Protein AF-A0A4U5WPC8-F1 (afdb_monomer)

Foldseek 3Di:
DPDDKDKDWDDPVRQADFDAADPLRKTKHKDADDPVRVVVCVVVVHDDPRMDIWIWDWDDDPNDITIIIIPPPDCVVPPSVVSVVVVVVVVVVVVVVVVVDVVVDPPDDDD

InterPro domains:
  IPR002559 Transposase IS4-like domain [PF01609] (35-105)
  IPR012337 Ribonuclease H-like superfamily [SSF53098] (3-105)

Radius of gyration: 17.63 Å; Cα contacts (8 Å, |Δi|>4): 136; chains: 1; bounding box: 36×55×38 Å

Mean predicted aligned error: 9.23 Å

Organism: Streptomyces lasalocidi (NCBI:txid324833)

Sequence (111 aa):
MAGADLLVRLQSNHLGTAQEELPDGSYLSVARPGKEVRLRAAREGRALPSHVIYRVIAFAKEGKVAHLGTTLLDPEQYPAAELVALYRERWEIELVFGEIKNHLGPGGPIR

Structure (mmCIF, N/CA/C/O backbone):
data_AF-A0A4U5WPC8-F1
#
_entry.id   AF-A0A4U5WPC8-F1
#
loop_
_atom_site.group_PDB
_atom_site.id
_atom_site.type_symbol
_atom_site.label_atom_id
_atom_site.label_alt_id
_atom_site.label_comp_id
_atom_site.label_asym_id
_atom_site.label_entity_id
_atom_site.label_seq_id
_atom_site.pdbx_PDB_ins_code
_atom_site.Cartn_x
_atom_site.Cartn_y
_atom_site.Cartn_z
_atom_site.occupancy
_atom_site.B_iso_or_equiv
_atom_site.auth_seq_id
_atom_site.auth_comp_id
_atom_site.auth_asym_id
_atom_site.auth_atom_id
_atom_site.pdbx_PDB_model_num
ATOM 1 N N . MET A 1 1 ? -4.845 -6.186 -21.337 1.00 35.53 1 MET A N 1
ATOM 2 C CA . MET A 1 1 ? -3.979 -7.052 -20.509 1.00 35.53 1 MET A CA 1
ATOM 3 C C . MET A 1 1 ? -4.662 -7.183 -19.165 1.00 35.53 1 MET A C 1
ATOM 5 O O . MET A 1 1 ? -4.803 -6.169 -18.502 1.00 35.53 1 MET A O 1
ATOM 9 N N . ALA A 1 2 ? -5.168 -8.362 -18.809 1.00 40.25 2 ALA A N 1
ATOM 10 C CA . ALA A 1 2 ? -5.699 -8.584 -17.467 1.00 40.25 2 ALA A CA 1
ATOM 11 C C . ALA A 1 2 ? -4.499 -8.727 -16.520 1.00 40.25 2 ALA A C 1
ATOM 13 O O . ALA A 1 2 ? -3.901 -9.797 -16.422 1.00 40.25 2 ALA A O 1
ATOM 14 N N . GLY A 1 3 ? -4.065 -7.609 -15.940 1.00 56.28 3 GLY A N 1
ATOM 15 C CA . GLY A 1 3 ? -3.171 -7.631 -14.789 1.00 56.28 3 GLY A CA 1
ATOM 16 C C . GLY A 1 3 ? -3.972 -8.066 -13.567 1.00 56.28 3 GLY A C 1
ATOM 17 O O . GLY A 1 3 ? -5.147 -7.734 -13.457 1.00 56.28 3 GLY A O 1
ATOM 18 N N . ALA A 1 4 ? -3.367 -8.847 -12.677 1.00 69.75 4 ALA A N 1
ATOM 19 C CA . ALA A 1 4 ? -3.962 -9.086 -11.372 1.00 69.75 4 ALA A CA 1
ATOM 20 C C . ALA A 1 4 ? -3.751 -7.836 -10.512 1.00 69.75 4 ALA A C 1
ATOM 22 O O . ALA A 1 4 ? -2.607 -7.415 -10.322 1.00 69.75 4 ALA A O 1
ATOM 23 N N . ASP A 1 5 ? -4.836 -7.264 -10.000 1.00 82.56 5 ASP A N 1
ATOM 24 C CA . ASP A 1 5 ? -4.759 -6.147 -9.070 1.00 82.56 5 ASP A CA 1
ATOM 25 C C . ASP A 1 5 ? -4.433 -6.612 -7.654 1.00 82.56 5 ASP A C 1
ATOM 27 O O . ASP A 1 5 ? -4.858 -7.673 -7.187 1.00 82.56 5 ASP A O 1
ATOM 31 N N . LEU A 1 6 ? -3.635 -5.806 -6.962 1.00 83.06 6 LEU A N 1
ATOM 32 C CA . LEU A 1 6 ? -3.174 -6.099 -5.615 1.00 83.06 6 LEU A CA 1
ATOM 33 C C . LEU A 1 6 ? -4.127 -5.499 -4.580 1.00 83.06 6 LEU A C 1
ATOM 35 O O . LEU A 1 6 ? -4.533 -4.347 -4.703 1.00 83.06 6 LEU A O 1
ATOM 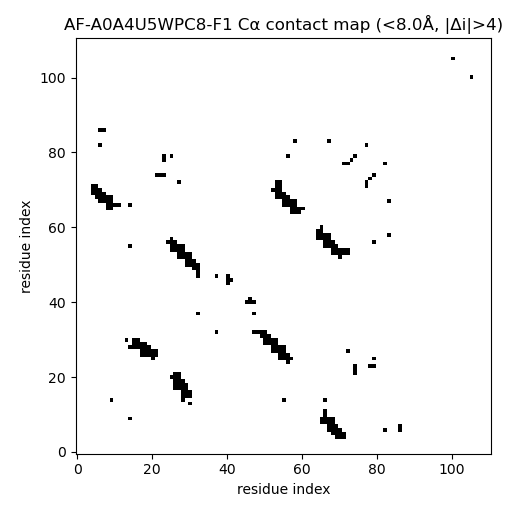39 N N . LEU A 1 7 ? -4.401 -6.243 -3.508 1.00 88.94 7 LEU A N 1
ATOM 40 C CA . LEU A 1 7 ? -5.024 -5.720 -2.291 1.00 88.94 7 LEU A CA 1
ATOM 41 C C . LEU A 1 7 ? -4.412 -6.409 -1.065 1.00 88.94 7 LEU A C 1
ATOM 43 O O . LEU A 1 7 ? -4.718 -7.573 -0.773 1.00 88.94 7 LEU A O 1
ATOM 47 N N . VAL A 1 8 ? -3.501 -5.721 -0.370 1.00 86.88 8 VAL A N 1
ATOM 48 C CA . VAL A 1 8 ? -2.676 -6.314 0.700 1.00 86.88 8 VAL A CA 1
ATOM 49 C C . VAL A 1 8 ? -2.467 -5.388 1.884 1.00 86.88 8 VAL A C 1
ATOM 51 O O . VAL A 1 8 ? -2.353 -4.174 1.741 1.00 86.88 8 VAL A O 1
ATOM 54 N N . ARG A 1 9 ? -2.328 -5.975 3.072 1.00 90.25 9 ARG A N 1
ATOM 55 C CA . ARG A 1 9 ? -1.892 -5.231 4.252 1.00 90.25 9 ARG A CA 1
ATOM 56 C C . ARG A 1 9 ? -0.466 -4.739 4.064 1.00 90.25 9 ARG A C 1
ATOM 58 O O . ARG A 1 9 ? 0.419 -5.535 3.756 1.00 90.25 9 ARG A O 1
ATOM 65 N N . LEU A 1 10 ? -0.226 -3.473 4.369 1.00 84.62 10 LEU A N 1
ATOM 66 C CA . LEU A 1 10 ? 1.119 -2.923 4.441 1.00 84.62 10 LEU A CA 1
ATOM 67 C C . LEU A 1 10 ? 1.602 -2.873 5.891 1.00 84.62 10 LEU A C 1
ATOM 69 O O . LEU A 1 10 ? 0.859 -2.544 6.820 1.00 84.62 10 LEU A O 1
ATOM 73 N N . GLN A 1 11 ? 2.876 -3.201 6.078 1.00 76.12 11 GLN A N 1
ATOM 74 C CA . GLN A 1 11 ? 3.614 -2.855 7.290 1.00 76.12 11 GLN A CA 1
ATOM 75 C C . GLN A 1 11 ? 4.137 -1.420 7.162 1.00 76.12 11 GLN A C 1
ATOM 77 O O . GLN A 1 11 ? 4.291 -0.914 6.051 1.00 76.12 11 GLN A O 1
ATOM 82 N N . SER A 1 12 ? 4.450 -0.766 8.282 1.00 74.00 12 SER A N 1
ATOM 83 C CA . SER A 1 12 ? 4.860 0.647 8.292 1.00 74.00 12 SER A CA 1
ATOM 84 C C . SER A 1 12 ? 6.105 0.937 7.439 1.00 74.00 12 SER A C 1
ATOM 86 O O . SER A 1 12 ? 6.224 2.012 6.867 1.00 74.00 12 SER A O 1
ATOM 88 N N . ASN A 1 13 ? 7.013 -0.031 7.291 1.00 70.94 13 ASN A N 1
ATOM 89 C CA . ASN A 1 13 ? 8.198 0.069 6.430 1.00 70.94 13 ASN A CA 1
ATOM 90 C C . ASN A 1 13 ? 7.899 -0.112 4.925 1.00 70.94 13 ASN A C 1
ATOM 92 O O . ASN A 1 13 ? 8.794 0.067 4.104 1.00 70.94 13 ASN A O 1
ATOM 96 N N . HIS A 1 14 ? 6.663 -0.460 4.560 1.00 74.19 14 HIS A N 1
ATOM 97 C CA . HIS A 1 14 ? 6.199 -0.660 3.184 1.00 74.19 14 HIS A CA 1
ATOM 98 C C . HIS A 1 14 ? 5.189 0.408 2.735 1.00 74.19 14 HIS A C 1
ATOM 100 O O . HIS A 1 14 ? 4.539 0.243 1.705 1.00 74.19 14 HIS A O 1
ATOM 106 N N . LEU A 1 15 ? 5.050 1.515 3.471 1.00 79.62 15 LEU A N 1
ATOM 107 C CA . LEU A 1 15 ? 4.207 2.642 3.047 1.00 79.62 15 LEU A CA 1
ATOM 108 C C . LEU A 1 15 ? 4.801 3.411 1.867 1.00 79.62 15 LEU A C 1
ATOM 110 O O . LEU A 1 15 ? 4.078 4.148 1.208 1.00 79.62 15 LEU A O 1
ATOM 114 N N . GLY A 1 16 ? 6.084 3.190 1.566 1.00 79.88 16 GLY A N 1
ATOM 115 C CA . GLY A 1 16 ? 6.785 3.848 0.471 1.00 79.88 16 GLY A CA 1
ATOM 116 C C . GLY A 1 16 ? 6.961 5.340 0.732 1.00 79.88 16 GLY A C 1
ATOM 117 O O . GLY A 1 16 ? 6.905 5.802 1.872 1.00 79.88 16 GLY A O 1
ATOM 118 N N . THR A 1 17 ? 7.213 6.091 -0.332 1.00 82.31 17 THR A N 1
ATOM 119 C CA . THR A 1 17 ? 7.268 7.552 -0.268 1.00 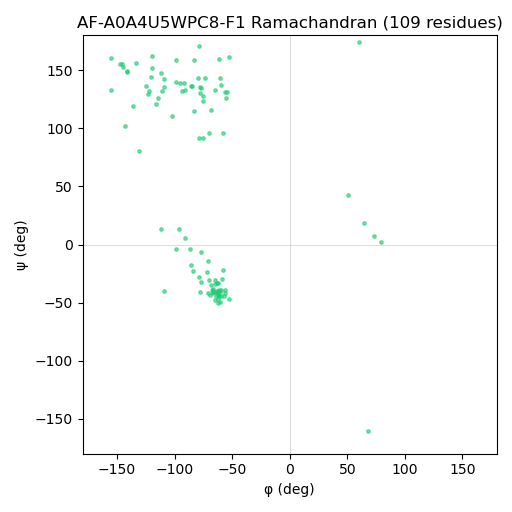82.31 17 THR A CA 1
ATOM 120 C C . THR A 1 17 ? 5.973 8.108 -0.836 1.00 82.31 17 THR A C 1
ATOM 122 O O . THR A 1 17 ? 5.761 8.012 -2.047 1.00 82.31 17 THR A O 1
ATOM 125 N N . ALA A 1 18 ? 5.139 8.693 0.030 1.00 78.44 18 ALA A N 1
ATOM 126 C CA . ALA A 1 18 ? 3.921 9.384 -0.381 1.00 78.44 18 ALA A CA 1
ATOM 127 C C . ALA A 1 18 ? 4.254 10.458 -1.426 1.00 78.44 18 ALA A C 1
ATOM 129 O O . ALA A 1 18 ? 5.211 11.217 -1.259 1.00 78.44 18 ALA A O 1
ATOM 130 N N . GLN A 1 19 ? 3.500 10.461 -2.518 1.00 83.31 19 GLN A N 1
ATOM 131 C CA . GLN A 1 19 ? 3.655 11.402 -3.625 1.00 83.31 19 GLN A CA 1
ATOM 132 C C . GLN A 1 19 ? 2.497 12.398 -3.670 1.00 83.31 19 GLN A C 1
ATOM 134 O O . GLN A 1 19 ? 2.725 13.574 -3.931 1.00 83.31 19 GLN A O 1
ATOM 139 N N . GLU A 1 20 ? 1.272 11.932 -3.413 1.00 93.31 20 GLU A N 1
ATOM 140 C CA . GLU A 1 20 ? 0.051 12.712 -3.621 1.00 93.31 20 GLU A CA 1
ATOM 141 C C . GLU A 1 20 ? -1.073 12.200 -2.717 1.00 93.31 20 GLU A C 1
ATOM 143 O O . GLU A 1 20 ? -1.297 10.992 -2.643 1.00 93.31 20 GLU A O 1
ATOM 148 N N . GLU A 1 21 ? -1.770 13.106 -2.034 1.00 95.81 21 GLU A N 1
ATOM 149 C CA . GLU A 1 21 ? -2.998 12.798 -1.296 1.00 95.81 21 GLU A CA 1
ATOM 150 C C . GLU A 1 21 ? -4.201 12.871 -2.241 1.00 95.81 21 GLU A C 1
ATOM 152 O O . GLU A 1 21 ? -4.304 13.780 -3.063 1.00 95.81 21 GLU A O 1
ATOM 157 N N . LEU A 1 22 ? -5.102 11.900 -2.131 1.00 95.94 22 LEU A N 1
ATOM 158 C CA . LEU A 1 22 ? -6.305 11.783 -2.945 1.00 95.94 22 LEU A CA 1
ATOM 159 C C . LEU A 1 22 ? -7.528 12.330 -2.185 1.00 95.94 22 LEU A C 1
ATOM 161 O O . LEU A 1 22 ? -7.521 12.358 -0.952 1.00 95.94 22 LEU A O 1
ATOM 165 N N . PRO A 1 23 ? -8.619 12.702 -2.885 1.00 95.19 23 PRO A N 1
ATOM 166 C CA . PRO A 1 23 ? -9.783 13.348 -2.267 1.00 95.19 23 PRO A CA 1
ATOM 167 C C . PRO A 1 23 ? -10.472 12.559 -1.145 1.00 95.19 23 PRO A C 1
ATOM 169 O O . PRO A 1 23 ? -11.170 13.150 -0.326 1.00 95.19 23 PRO A O 1
ATOM 172 N N . ASP A 1 24 ? -10.293 11.237 -1.092 1.00 94.12 24 ASP A N 1
ATOM 173 C CA . ASP A 1 24 ? -10.882 10.378 -0.061 1.00 94.12 24 ASP A CA 1
ATOM 174 C C . ASP A 1 24 ? -9.939 10.079 1.124 1.00 94.12 24 ASP A C 1
ATOM 176 O O . ASP A 1 24 ? -10.208 9.186 1.929 1.00 94.12 24 ASP A O 1
ATOM 180 N N . GLY A 1 25 ? -8.832 10.824 1.237 1.00 93.56 25 GLY A N 1
ATOM 181 C CA . GLY A 1 25 ? -7.859 10.734 2.334 1.00 93.56 25 GLY A CA 1
ATOM 182 C C . GLY A 1 25 ? -6.868 9.571 2.214 1.00 93.56 25 GLY A C 1
ATOM 183 O O . GLY A 1 25 ? -6.034 9.357 3.095 1.00 93.56 25 GLY A O 1
ATOM 184 N N . SER A 1 26 ? -6.947 8.796 1.132 1.00 96.12 26 SER A N 1
ATOM 185 C CA . SER A 1 26 ? -5.879 7.877 0.731 1.00 96.12 26 SER A CA 1
ATOM 186 C C . SER A 1 26 ? -4.746 8.631 0.025 1.00 96.12 26 SER A C 1
ATOM 188 O O . SER A 1 26 ? -4.882 9.806 -0.301 1.00 96.12 26 SER A O 1
ATOM 190 N N . TYR A 1 27 ? -3.614 7.977 -0.231 1.00 96.31 27 TYR A N 1
ATOM 191 C CA . TYR A 1 27 ? -2.504 8.616 -0.944 1.00 96.31 27 TYR A CA 1
ATOM 192 C C . TYR A 1 27 ? -1.804 7.675 -1.918 1.00 96.31 27 TYR A C 1
ATOM 194 O O . TYR A 1 27 ? -1.708 6.468 -1.689 1.00 96.31 27 TYR A O 1
ATOM 202 N N . LEU A 1 28 ? -1.280 8.232 -3.007 1.00 96.25 28 LEU A N 1
ATOM 203 C CA . LEU A 1 28 ? -0.398 7.531 -3.928 1.00 96.25 28 LEU A CA 1
ATOM 204 C C . LEU A 1 28 ? 1.010 7.460 -3.345 1.00 96.25 28 LEU A C 1
ATOM 206 O O . LEU A 1 28 ? 1.557 8.438 -2.832 1.00 96.25 28 LEU A O 1
ATOM 210 N N . SER A 1 29 ? 1.614 6.286 -3.449 1.00 92.06 29 SER A N 1
ATOM 211 C CA . SER A 1 29 ? 2.960 6.000 -2.990 1.00 92.06 29 SER A CA 1
ATOM 212 C C . SER A 1 29 ? 3.747 5.244 -4.046 1.00 92.06 29 SER A C 1
ATOM 214 O O . SER A 1 29 ? 3.197 4.570 -4.920 1.00 92.06 29 SER A O 1
ATOM 216 N N . VAL A 1 30 ? 5.068 5.367 -3.958 1.00 89.31 30 VAL A N 1
ATOM 217 C CA . VAL A 1 30 ? 6.003 4.716 -4.867 1.00 89.31 30 VAL A CA 1
ATOM 218 C C . VAL A 1 30 ? 6.956 3.832 -4.084 1.00 89.31 30 VAL A C 1
ATOM 220 O O . VAL A 1 30 ? 7.591 4.264 -3.119 1.00 89.31 30 VAL A O 1
ATOM 223 N N . ALA A 1 31 ? 7.113 2.598 -4.556 1.00 83.50 31 ALA A N 1
ATOM 224 C CA . ALA A 1 31 ? 8.126 1.671 -4.078 1.00 83.50 31 ALA A CA 1
ATOM 225 C C . ALA A 1 31 ? 9.039 1.250 -5.226 1.00 83.50 31 ALA A C 1
ATOM 227 O O . ALA A 1 31 ? 8.616 1.072 -6.368 1.00 83.50 31 ALA A O 1
ATOM 228 N N . ARG A 1 32 ? 10.319 1.059 -4.911 1.00 82.56 32 ARG A N 1
ATOM 229 C CA . ARG A 1 32 ? 11.295 0.479 -5.836 1.00 82.56 32 ARG A CA 1
ATOM 230 C C . ARG A 1 32 ? 11.664 -0.918 -5.359 1.00 82.56 32 ARG A C 1
ATOM 232 O O . ARG A 1 32 ? 11.832 -1.104 -4.152 1.00 82.56 32 ARG A O 1
ATOM 239 N N . PRO A 1 33 ? 11.871 -1.884 -6.267 1.00 80.88 33 PRO A N 1
ATOM 240 C CA . PRO A 1 33 ? 12.393 -3.181 -5.873 1.00 80.88 33 PRO A CA 1
ATOM 241 C C . PRO A 1 33 ? 13.725 -3.033 -5.129 1.00 80.88 33 PRO A C 1
ATOM 243 O O . PRO A 1 33 ? 14.643 -2.338 -5.590 1.00 80.88 33 PRO A O 1
ATOM 246 N N . GLY A 1 34 ? 13.824 -3.701 -3.979 1.00 80.12 34 GLY A N 1
ATOM 247 C CA . GLY A 1 34 ? 15.038 -3.742 -3.171 1.00 80.12 34 GLY A CA 1
ATOM 248 C C . GLY A 1 34 ? 16.213 -4.371 -3.924 1.00 80.12 34 GLY A C 1
ATOM 249 O O . GLY A 1 34 ? 16.034 -5.111 -4.893 1.00 80.12 34 GLY A O 1
ATOM 250 N N . LYS A 1 35 ? 17.441 -4.093 -3.469 1.00 83.62 35 LYS A N 1
ATOM 251 C CA . LYS A 1 35 ? 18.677 -4.554 -4.128 1.00 83.62 35 LYS A CA 1
ATOM 252 C C . LYS A 1 35 ? 18.682 -6.067 -4.372 1.00 83.62 35 LYS A C 1
ATOM 254 O O . LYS A 1 35 ? 18.979 -6.490 -5.484 1.00 83.62 35 LYS A O 1
ATOM 259 N N . GLU A 1 36 ? 18.326 -6.864 -3.369 1.00 83.00 36 GLU A N 1
ATOM 260 C CA . GLU A 1 36 ? 18.304 -8.330 -3.472 1.00 83.00 36 GLU A CA 1
ATOM 261 C C . GLU A 1 36 ? 17.282 -8.832 -4.493 1.00 83.00 36 GLU A C 1
ATOM 263 O O . GLU A 1 36 ? 17.594 -9.718 -5.285 1.00 83.00 36 GLU A O 1
ATOM 268 N N . VAL A 1 37 ? 16.096 -8.217 -4.535 1.00 79.25 37 VAL A N 1
ATOM 269 C CA . VAL A 1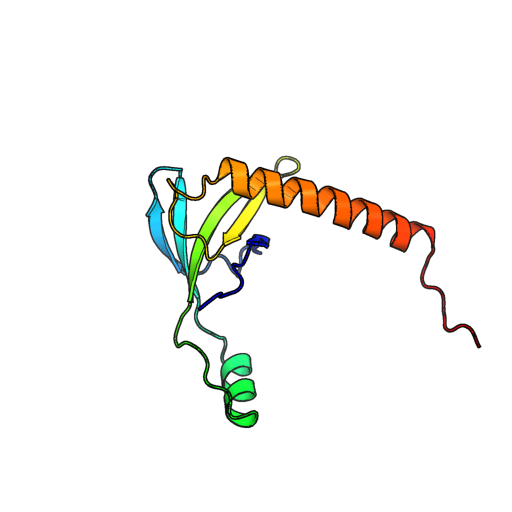 37 ? 15.044 -8.539 -5.511 1.00 79.25 37 VAL A CA 1
ATOM 270 C C . VAL A 1 37 ? 15.535 -8.255 -6.933 1.00 79.25 37 VAL A C 1
ATOM 272 O O . VAL A 1 37 ? 15.377 -9.098 -7.814 1.00 79.25 37 VAL A O 1
ATOM 275 N N . ARG A 1 38 ? 16.209 -7.114 -7.146 1.00 85.19 38 ARG A N 1
ATOM 276 C CA . ARG A 1 38 ? 16.825 -6.772 -8.440 1.00 85.19 38 ARG A CA 1
ATOM 277 C C . ARG A 1 38 ? 17.917 -7.758 -8.844 1.00 85.19 38 ARG A C 1
ATOM 279 O O . ARG A 1 38 ? 17.914 -8.224 -9.978 1.00 85.19 38 ARG A O 1
ATOM 286 N N . LEU A 1 39 ? 18.827 -8.096 -7.927 1.00 87.12 39 LEU A N 1
ATOM 287 C CA . LEU A 1 39 ? 19.900 -9.063 -8.186 1.00 87.12 39 LEU A CA 1
ATOM 288 C C . LEU A 1 39 ? 19.333 -10.441 -8.533 1.00 87.12 39 LEU A C 1
ATOM 290 O O . LEU A 1 39 ? 19.775 -11.069 -9.490 1.00 87.12 39 LEU A O 1
ATOM 294 N N . ARG A 1 40 ? 18.327 -10.899 -7.783 1.00 87.12 40 ARG A N 1
ATOM 295 C CA . ARG A 1 40 ? 17.650 -12.169 -8.037 1.00 87.12 40 ARG A CA 1
ATOM 296 C C . ARG A 1 40 ? 16.996 -12.188 -9.420 1.00 87.12 40 ARG A C 1
ATOM 298 O O . ARG A 1 40 ? 17.254 -13.120 -10.173 1.00 87.12 40 ARG A O 1
ATOM 305 N N . ALA A 1 41 ? 16.229 -11.155 -9.764 1.00 82.12 41 ALA A N 1
ATOM 306 C CA . ALA A 1 41 ? 15.588 -11.061 -11.071 1.00 82.12 41 ALA A CA 1
ATOM 307 C C . ALA A 1 41 ? 16.605 -11.036 -12.220 1.00 82.12 41 ALA A C 1
ATOM 309 O O . ALA A 1 41 ? 16.416 -11.755 -13.195 1.00 82.12 41 ALA A O 1
ATOM 310 N N . ALA A 1 42 ? 17.718 -10.309 -12.067 1.00 91.25 42 ALA A N 1
ATOM 311 C CA . ALA A 1 42 ? 18.797 -10.292 -13.052 1.00 91.25 42 ALA A CA 1
ATOM 312 C C . ALA A 1 42 ? 19.407 -11.687 -13.277 1.00 91.25 42 ALA A C 1
ATOM 314 O O . ALA A 1 42 ? 19.577 -12.097 -14.422 1.00 91.25 42 ALA A O 1
ATOM 315 N N . ARG A 1 43 ? 19.674 -12.451 -12.204 1.00 94.31 43 ARG A N 1
ATOM 316 C CA . ARG A 1 43 ? 20.158 -13.845 -12.315 1.00 94.31 43 ARG A CA 1
ATOM 317 C C . ARG A 1 43 ? 19.158 -14.763 -13.017 1.00 94.31 43 ARG A C 1
ATOM 319 O O . ARG A 1 43 ? 19.559 -15.714 -13.671 1.00 94.31 43 ARG A O 1
ATOM 326 N N . GLU A 1 44 ? 17.869 -14.503 -12.840 1.00 94.12 44 GLU A N 1
ATOM 327 C CA . GLU A 1 44 ? 16.774 -15.297 -13.405 1.00 94.12 44 GLU A CA 1
ATOM 328 C C . GLU A 1 44 ? 16.332 -14.779 -14.790 1.00 94.12 44 GLU A C 1
ATOM 330 O O . GLU A 1 44 ? 15.333 -15.256 -15.323 1.00 94.12 44 GLU A O 1
ATOM 335 N N . GLY A 1 45 ? 17.031 -13.790 -15.368 1.00 93.25 45 GLY A N 1
ATOM 336 C CA . GLY A 1 45 ? 16.689 -13.198 -16.666 1.00 93.25 45 GLY A CA 1
ATOM 337 C C . GLY A 1 45 ? 15.348 -12.454 -16.69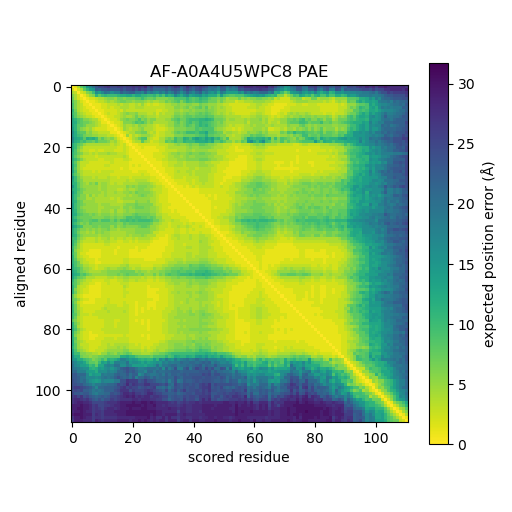0 1.00 93.25 45 GLY A C 1
ATOM 338 O O . GLY A 1 45 ? 14.782 -12.245 -17.760 1.00 93.25 45 GLY A O 1
ATOM 339 N N . ARG A 1 46 ? 14.808 -12.068 -15.527 1.00 88.19 46 ARG A N 1
ATOM 340 C CA . ARG A 1 46 ? 13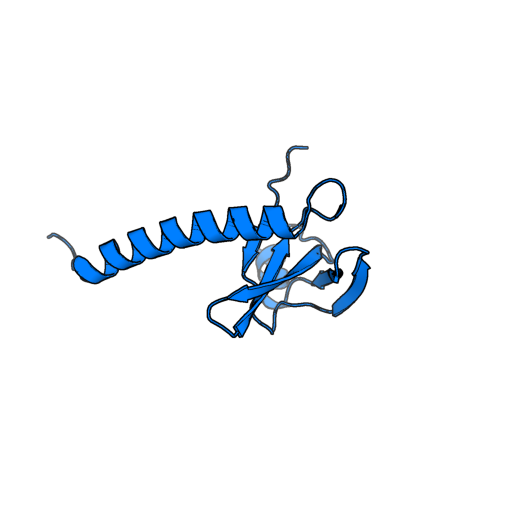.522 -11.368 -15.412 1.00 88.19 46 ARG A CA 1
ATOM 341 C C . ARG A 1 46 ? 13.713 -9.856 -15.384 1.00 88.19 46 ARG A C 1
ATOM 343 O O . ARG A 1 46 ? 14.491 -9.333 -14.587 1.00 88.19 46 ARG A O 1
ATOM 350 N N . ALA A 1 47 ? 12.928 -9.151 -16.192 1.00 85.50 47 ALA A N 1
ATOM 351 C CA . ALA A 1 47 ? 12.789 -7.706 -16.084 1.00 85.50 47 ALA A CA 1
ATOM 352 C C . ALA A 1 47 ? 11.872 -7.353 -14.904 1.00 85.50 47 ALA A C 1
ATOM 354 O O . ALA A 1 47 ? 10.811 -7.952 -14.728 1.00 85.50 47 ALA A O 1
ATOM 355 N N . LEU A 1 48 ? 12.282 -6.371 -14.102 1.00 78.25 48 LEU A N 1
ATOM 356 C CA . LEU A 1 48 ? 11.443 -5.775 -13.067 1.00 78.25 48 LEU A CA 1
ATOM 357 C C . LEU A 1 48 ? 11.114 -4.333 -13.441 1.00 78.25 48 LEU A C 1
ATOM 359 O O . LEU A 1 48 ? 11.969 -3.649 -14.012 1.00 78.25 48 LEU A O 1
ATOM 363 N N . PRO A 1 49 ? 9.926 -3.837 -13.065 1.00 81.12 49 PRO A N 1
ATOM 364 C CA . PRO A 1 49 ? 9.650 -2.415 -13.150 1.00 81.12 49 PRO A CA 1
ATOM 365 C C . PRO A 1 49 ? 10.640 -1.632 -12.274 1.00 81.12 49 PRO A C 1
ATOM 367 O O . PRO A 1 49 ? 11.033 -2.074 -11.191 1.00 81.12 49 PRO A O 1
ATOM 370 N N . SER A 1 50 ? 11.051 -0.450 -12.741 1.00 83.25 50 SER A N 1
ATOM 371 C CA . SER A 1 50 ? 11.974 0.424 -12.000 1.00 83.25 50 SER A CA 1
ATOM 372 C C . SER A 1 50 ? 11.354 0.944 -10.699 1.00 83.25 50 SER A C 1
ATOM 374 O O . SER A 1 50 ? 12.058 1.169 -9.711 1.00 83.25 50 SER A O 1
ATOM 376 N N . HIS A 1 51 ? 10.034 1.105 -10.703 1.00 82.75 51 HIS A N 1
ATOM 377 C CA . HIS A 1 51 ? 9.207 1.479 -9.571 1.00 82.75 51 HIS A CA 1
ATOM 378 C C . HIS A 1 51 ? 7.772 0.984 -9.785 1.00 82.75 51 HIS A C 1
ATOM 380 O O . HIS A 1 51 ? 7.370 0.697 -10.911 1.00 82.75 51 HIS A O 1
ATOM 386 N N . VAL A 1 52 ? 7.017 0.888 -8.697 1.00 83.69 52 VAL A N 1
ATOM 387 C CA . VAL A 1 52 ? 5.586 0.579 -8.689 1.00 83.69 52 VAL A CA 1
ATOM 388 C C . VAL A 1 52 ? 4.874 1.716 -7.973 1.00 83.69 52 VAL A C 1
ATOM 390 O O . VAL A 1 52 ? 5.287 2.091 -6.873 1.00 83.69 52 VAL A O 1
ATOM 393 N N . ILE A 1 53 ? 3.830 2.249 -8.607 1.00 90.81 53 ILE A N 1
ATOM 394 C CA . ILE A 1 53 ? 2.886 3.182 -7.991 1.00 90.81 53 ILE A CA 1
ATOM 395 C C . ILE A 1 53 ? 1.749 2.353 -7.403 1.00 90.81 53 ILE A C 1
ATOM 397 O O . ILE A 1 53 ? 1.237 1.442 -8.054 1.00 90.81 53 ILE A O 1
ATOM 401 N N . TYR A 1 54 ? 1.378 2.652 -6.169 1.00 92.00 54 TYR A N 1
ATOM 402 C CA . TYR A 1 54 ? 0.261 2.022 -5.486 1.00 92.00 54 TYR A CA 1
ATOM 403 C C . TYR A 1 54 ? -0.409 3.033 -4.573 1.00 92.00 54 TYR A 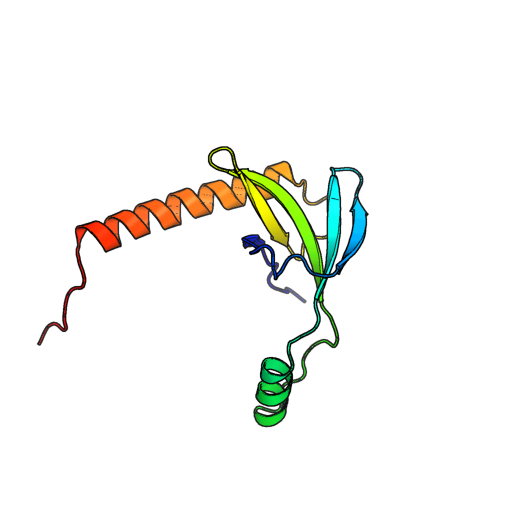C 1
ATOM 405 O O . TYR A 1 54 ? 0.200 4.002 -4.126 1.00 92.00 54 TYR A O 1
ATOM 413 N N 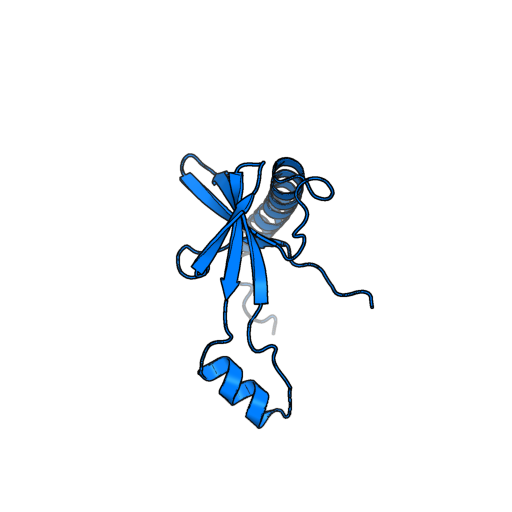. ARG A 1 55 ? -1.676 2.792 -4.286 1.00 95.69 55 ARG A N 1
ATOM 414 C CA . ARG A 1 55 ? -2.478 3.605 -3.393 1.00 95.69 55 ARG A CA 1
ATOM 415 C C . ARG A 1 55 ? -2.465 3.009 -1.993 1.00 95.69 55 ARG A C 1
ATOM 417 O O . ARG A 1 55 ? -2.535 1.788 -1.834 1.00 95.69 55 ARG A O 1
ATOM 424 N N . VAL A 1 56 ? -2.368 3.870 -0.989 1.00 95.62 56 VAL A N 1
ATOM 425 C CA . VAL A 1 56 ? -2.366 3.510 0.425 1.00 95.62 56 VAL A CA 1
ATOM 426 C C . VAL A 1 56 ? -3.603 4.073 1.102 1.00 95.62 56 VAL A C 1
ATOM 428 O O . VAL A 1 56 ? -3.864 5.271 1.051 1.00 95.62 56 VAL A O 1
ATOM 431 N N . ILE A 1 57 ? -4.342 3.196 1.772 1.00 96.50 57 ILE A N 1
ATOM 432 C CA . ILE A 1 57 ? -5.561 3.519 2.510 1.00 96.50 57 ILE A CA 1
ATOM 433 C C . ILE A 1 57 ? -5.311 3.239 3.990 1.00 96.50 57 ILE A C 1
ATOM 435 O O . ILE A 1 57 ? -4.990 2.108 4.368 1.00 96.50 57 ILE A O 1
ATOM 439 N N . ALA A 1 58 ? -5.456 4.259 4.833 1.00 94.81 58 ALA A N 1
ATOM 440 C CA . ALA A 1 58 ? -5.423 4.105 6.282 1.00 94.81 58 ALA A CA 1
ATOM 441 C C . ALA A 1 58 ? -6.813 3.715 6.804 1.00 94.81 58 ALA A C 1
ATOM 443 O O . ALA A 1 58 ? -7.824 4.278 6.395 1.00 94.81 58 ALA A O 1
ATOM 444 N N . PHE A 1 59 ? -6.876 2.754 7.723 1.00 93.50 59 PHE A N 1
ATOM 445 C CA . PHE A 1 59 ? -8.133 2.333 8.337 1.00 93.50 59 PHE A CA 1
ATOM 446 C C . PHE A 1 59 ? -7.933 1.886 9.785 1.00 93.50 59 PHE A C 1
ATOM 448 O O . PHE A 1 59 ? -6.854 1.441 10.183 1.00 93.50 59 PHE A O 1
ATOM 455 N N . ALA A 1 60 ? -8.996 1.977 10.584 1.00 91.88 60 ALA A N 1
ATOM 456 C CA . ALA A 1 60 ? -8.989 1.475 11.950 1.00 91.88 60 ALA A CA 1
ATOM 457 C C . ALA A 1 60 ? -9.146 -0.053 11.973 1.00 91.88 60 ALA A C 1
ATOM 459 O O . ALA A 1 60 ? -10.070 -0.617 11.373 1.00 91.88 60 ALA A O 1
ATOM 460 N N . LYS A 1 61 ? -8.261 -0.713 12.718 1.00 86.56 61 LYS A N 1
ATOM 461 C CA . LYS A 1 61 ? -8.314 -2.134 13.052 1.00 86.56 61 LYS A CA 1
ATOM 462 C C . LYS A 1 61 ? -7.985 -2.310 14.533 1.00 86.56 61 LYS A C 1
ATOM 464 O O . LYS A 1 61 ? -6.888 -1.958 14.950 1.00 86.56 61 LYS A O 1
ATOM 469 N N . GLU A 1 62 ? -8.922 -2.853 15.313 1.00 87.19 62 GLU A N 1
ATOM 470 C CA . GLU A 1 62 ? -8.730 -3.147 16.751 1.00 87.19 62 GLU A CA 1
ATOM 471 C C . GLU A 1 62 ? -8.181 -1.943 17.549 1.00 87.19 62 GLU A C 1
ATOM 473 O O . GLU A 1 62 ? -7.249 -2.058 18.343 1.00 87.19 62 GLU A O 1
ATOM 478 N N . GLY A 1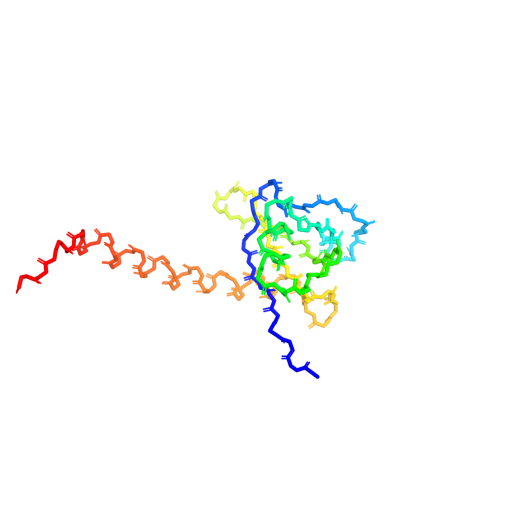 63 ? -8.710 -0.744 17.279 1.00 89.06 63 GLY A N 1
ATOM 479 C CA . GLY A 1 63 ? -8.271 0.496 17.934 1.00 89.06 63 GLY A CA 1
ATOM 480 C C . GLY A 1 63 ? -6.899 1.020 17.488 1.00 89.06 63 GLY A C 1
ATOM 481 O O . GLY A 1 63 ? -6.401 1.983 18.064 1.00 89.06 63 GLY A O 1
ATOM 482 N N . LYS A 1 64 ? -6.279 0.419 16.465 1.00 90.31 64 LYS A N 1
ATOM 483 C CA . LYS A 1 64 ? -4.998 0.849 15.887 1.00 90.31 64 LYS A CA 1
ATOM 484 C C . LYS A 1 64 ? -5.154 1.202 14.411 1.00 90.31 64 LYS A C 1
ATOM 486 O O . LYS A 1 64 ? -6.002 0.650 13.713 1.00 90.31 64 LYS A O 1
ATOM 491 N N . VAL A 1 65 ? -4.307 2.104 13.920 1.00 91.75 65 VAL A N 1
ATOM 492 C CA . VAL A 1 65 ? -4.239 2.420 12.488 1.00 91.75 65 VAL A CA 1
ATOM 493 C C . VAL A 1 65 ? -3.510 1.293 11.759 1.00 91.75 65 VAL A C 1
ATOM 495 O O . VAL A 1 65 ? -2.402 0.899 12.128 1.00 91.75 65 VAL A O 1
ATOM 498 N N . ALA A 1 66 ? -4.141 0.777 10.713 1.00 91.62 66 ALA A N 1
ATOM 499 C CA . ALA A 1 66 ? -3.566 -0.153 9.758 1.00 91.62 66 ALA A CA 1
ATOM 500 C C . ALA A 1 66 ? -3.597 0.462 8.354 1.00 91.62 66 ALA A C 1
ATOM 502 O O . ALA A 1 66 ? -4.339 1.407 8.097 1.00 91.62 66 ALA A O 1
ATOM 503 N N . HIS A 1 67 ? -2.785 -0.089 7.451 1.00 93.06 67 HIS A N 1
ATOM 504 C CA . HIS A 1 67 ? -2.673 0.392 6.079 1.00 93.06 67 HIS A CA 1
ATOM 505 C C . HIS A 1 67 ? -2.933 -0.737 5.087 1.00 93.06 67 HIS A C 1
ATOM 507 O O . HIS A 1 67 ? -2.438 -1.858 5.254 1.00 93.06 67 HIS A O 1
ATOM 513 N N . LEU A 1 68 ? -3.707 -0.421 4.058 1.00 94.31 68 LEU A N 1
ATOM 514 C CA . LEU A 1 68 ? -4.014 -1.272 2.919 1.00 94.31 68 LEU A CA 1
ATOM 515 C C . LEU A 1 68 ? -3.327 -0.685 1.684 1.00 94.31 68 LEU A C 1
ATOM 517 O O . LEU A 1 68 ? -3.400 0.519 1.461 1.00 94.31 68 LEU A O 1
ATOM 521 N N . GLY A 1 69 ? -2.634 -1.520 0.919 1.00 92.50 69 GLY A N 1
ATOM 522 C CA . GLY A 1 69 ? -1.992 -1.161 -0.341 1.00 92.50 69 GLY A CA 1
ATOM 523 C C . GLY A 1 69 ? -2.723 -1.787 -1.521 1.00 92.50 69 GLY A C 1
ATOM 524 O O . GLY A 1 69 ? -3.055 -2.976 -1.466 1.00 92.50 69 GLY A O 1
ATOM 525 N N . THR A 1 70 ? -2.944 -1.013 -2.585 1.00 93.81 70 THR A N 1
ATOM 526 C CA . THR A 1 70 ? -3.596 -1.496 -3.809 1.00 93.81 70 THR A CA 1
ATOM 527 C C . THR A 1 70 ? -3.047 -0.874 -5.093 1.00 93.81 70 THR A C 1
ATOM 529 O O . THR A 1 70 ? -2.551 0.250 -5.081 1.00 93.81 70 THR A O 1
ATOM 532 N N . THR A 1 71 ? -3.138 -1.600 -6.209 1.00 92.38 71 THR A N 1
ATOM 533 C CA . THR A 1 71 ? -2.889 -1.066 -7.563 1.00 92.38 71 THR A CA 1
ATOM 534 C C . THR A 1 71 ? -4.125 -0.422 -8.193 1.00 92.38 71 THR A C 1
ATOM 536 O O . THR A 1 71 ? -4.016 0.156 -9.268 1.00 92.38 71 THR A O 1
ATOM 539 N N . LEU A 1 72 ? -5.278 -0.468 -7.519 1.00 94.94 72 LEU A N 1
ATOM 540 C CA . LEU A 1 72 ? -6.505 0.223 -7.910 1.00 94.94 72 LEU A CA 1
ATOM 541 C C . LEU A 1 72 ? -6.410 1.703 -7.506 1.00 94.94 72 LEU A C 1
ATOM 543 O O . LEU A 1 72 ? -6.677 2.074 -6.361 1.00 94.94 72 LEU A O 1
ATOM 547 N N . LEU A 1 73 ? -5.925 2.538 -8.428 1.00 95.44 73 LEU A N 1
ATOM 548 C CA . LEU A 1 73 ? -5.490 3.905 -8.109 1.00 95.44 73 LEU A CA 1
ATOM 549 C C . LEU A 1 73 ? -6.619 4.942 -8.094 1.00 95.44 73 LEU A C 1
ATOM 551 O O . LEU A 1 73 ? -6.460 5.973 -7.450 1.00 95.44 73 LEU A O 1
ATOM 555 N N . ASP A 1 74 ? -7.730 4.677 -8.780 1.00 95.12 74 ASP A N 1
ATOM 556 C CA . ASP A 1 74 ? -8.844 5.618 -8.919 1.00 95.12 74 ASP A CA 1
ATOM 557 C C . ASP A 1 74 ? -9.779 5.552 -7.688 1.00 95.12 74 ASP A C 1
ATOM 559 O O . ASP A 1 74 ? -10.385 4.504 -7.445 1.00 95.12 74 ASP A O 1
ATOM 563 N N . PRO A 1 75 ? -9.891 6.629 -6.885 1.00 95.81 75 PRO A N 1
ATOM 564 C CA . PRO A 1 75 ? -10.757 6.660 -5.708 1.00 95.81 75 PRO A CA 1
ATOM 565 C C . PRO A 1 75 ? -12.253 6.727 -6.032 1.00 95.81 75 PRO A C 1
ATOM 567 O O . PRO A 1 75 ? -13.052 6.307 -5.197 1.00 95.81 75 PRO A O 1
ATOM 570 N N . GLU A 1 76 ? -12.643 7.221 -7.209 1.00 96.12 76 GLU A N 1
ATOM 571 C CA . GLU A 1 76 ? -14.044 7.264 -7.638 1.00 96.12 76 GLU A CA 1
ATOM 572 C C . GLU A 1 76 ? -14.500 5.888 -8.126 1.00 96.12 76 GLU A C 1
ATOM 574 O O . GLU A 1 76 ? -15.598 5.442 -7.796 1.00 96.12 76 GLU A O 1
ATOM 579 N N . GLN A 1 77 ? -13.641 5.185 -8.870 1.00 96.38 77 GLN A N 1
ATOM 580 C CA . GLN A 1 77 ? -13.940 3.836 -9.352 1.00 96.38 77 GLN A CA 1
ATOM 581 C C . GLN A 1 77 ? -13.782 2.764 -8.264 1.00 96.38 77 GLN A C 1
ATOM 583 O O . GLN A 1 77 ? -14.498 1.762 -8.281 1.00 96.38 77 GLN A O 1
ATOM 588 N N . TYR A 1 78 ? -12.850 2.959 -7.326 1.00 95.94 78 TYR A N 1
ATOM 589 C CA . TYR A 1 78 ? -12.539 2.003 -6.262 1.00 95.94 78 TYR A CA 1
ATOM 590 C C . TYR A 1 78 ? -12.509 2.701 -4.892 1.00 95.94 78 TYR A C 1
ATOM 592 O O . TYR A 1 78 ? -11.429 3.026 -4.375 1.00 95.94 78 TYR A O 1
ATOM 600 N N . PRO A 1 79 ? -13.677 2.938 -4.270 1.00 96.81 79 PRO A N 1
ATOM 601 C CA . PRO A 1 79 ? -13.758 3.664 -3.007 1.00 96.81 79 PRO A CA 1
ATOM 602 C C . PRO A 1 79 ? -12.978 2.977 -1.881 1.00 96.81 79 PRO A C 1
ATOM 604 O O . PRO A 1 79 ? -13.061 1.760 -1.685 1.00 96.81 79 PRO A O 1
ATOM 607 N N . ALA A 1 80 ? -12.247 3.759 -1.076 1.00 96.44 80 ALA A N 1
ATOM 608 C CA . ALA A 1 80 ? -11.423 3.220 0.007 1.00 96.44 80 ALA A CA 1
ATOM 609 C C . ALA A 1 80 ? -12.220 2.367 1.010 1.00 96.44 80 ALA A C 1
ATOM 611 O O . ALA A 1 80 ? -11.737 1.330 1.469 1.00 96.44 80 ALA A O 1
ATOM 612 N N . ALA A 1 81 ? -13.448 2.782 1.331 1.00 95.06 81 ALA A N 1
ATOM 613 C CA . ALA A 1 81 ? -14.317 2.070 2.263 1.00 95.06 81 ALA A CA 1
ATOM 614 C C . ALA A 1 81 ? -14.686 0.663 1.763 1.00 95.06 81 ALA A C 1
ATOM 616 O O . ALA A 1 81 ? -14.668 -0.287 2.547 1.00 95.06 81 ALA A O 1
ATOM 617 N N . GLU A 1 82 ? -14.956 0.515 0.465 1.00 95.75 82 GLU A N 1
ATOM 618 C CA . GLU A 1 82 ? -15.295 -0.770 -0.153 1.00 95.75 82 GLU A CA 1
ATOM 619 C C . GLU A 1 82 ? -14.085 -1.703 -0.186 1.00 95.75 82 GLU A C 1
ATOM 621 O O . GLU A 1 82 ? -14.177 -2.864 0.209 1.00 95.75 82 GLU A O 1
ATOM 626 N N . LEU A 1 83 ? -12.912 -1.183 -0.554 1.00 95.56 83 LEU A N 1
ATOM 627 C CA . LEU A 1 83 ? -11.667 -1.951 -0.526 1.00 95.56 83 LEU A CA 1
ATOM 628 C C . LEU A 1 83 ? -11.310 -2.425 0.891 1.00 95.56 83 LEU A C 1
ATOM 630 O O . LEU A 1 83 ? -10.854 -3.556 1.078 1.00 95.56 83 LEU A O 1
ATOM 634 N N . VAL A 1 84 ? -11.542 -1.586 1.905 1.00 94.69 84 VAL A N 1
ATOM 635 C CA . VAL A 1 84 ? -11.365 -1.966 3.313 1.00 94.69 84 VAL A CA 1
ATOM 636 C C . VAL A 1 84 ? -12.382 -3.028 3.731 1.00 94.69 84 VAL A C 1
ATOM 638 O O . VAL A 1 84 ? -11.998 -3.959 4.440 1.00 94.69 84 VAL A O 1
ATOM 641 N N . ALA A 1 85 ? -13.644 -2.928 3.302 1.00 93.00 85 ALA A N 1
ATOM 642 C CA . ALA A 1 85 ? -14.671 -3.932 3.582 1.00 93.00 85 ALA A CA 1
ATOM 643 C C . ALA A 1 85 ? -14.307 -5.296 2.972 1.00 93.00 85 ALA A C 1
ATOM 645 O O . ALA A 1 85 ? -14.208 -6.277 3.707 1.00 93.00 85 ALA A O 1
ATOM 646 N N . LEU A 1 86 ? -13.954 -5.333 1.683 1.00 91.44 86 LEU A N 1
ATOM 647 C CA . LEU A 1 86 ? -13.494 -6.544 0.988 1.00 91.44 86 LEU A CA 1
ATOM 648 C C . LEU A 1 86 ? -12.281 -7.180 1.675 1.00 91.44 86 LEU A C 1
ATOM 650 O O . LEU A 1 86 ? -12.181 -8.398 1.834 1.00 91.44 86 LEU A O 1
ATOM 654 N N . TYR A 1 87 ? -11.331 -6.351 2.108 1.00 89.62 87 TYR A N 1
ATOM 655 C CA . TYR A 1 87 ? -10.172 -6.832 2.845 1.00 89.62 87 TYR A CA 1
ATOM 656 C C . TYR A 1 87 ? -10.551 -7.398 4.224 1.00 89.62 87 TYR A C 1
ATOM 658 O O . TYR A 1 87 ? -9.971 -8.401 4.641 1.00 89.62 87 TYR A O 1
ATOM 666 N N . ARG A 1 88 ? -11.509 -6.787 4.935 1.00 85.88 88 ARG A N 1
ATOM 667 C CA . ARG A 1 88 ? -12.002 -7.283 6.232 1.00 85.88 88 ARG A CA 1
ATOM 668 C C . ARG A 1 88 ? -12.688 -8.640 6.090 1.00 85.88 88 ARG A C 1
ATOM 670 O O . ARG A 1 88 ? -12.342 -9.538 6.849 1.00 85.88 88 ARG A O 1
ATOM 677 N N . GLU A 1 89 ? -13.540 -8.819 5.084 1.00 83.06 89 GLU A N 1
ATOM 678 C CA . GLU A 1 89 ? -14.178 -10.111 4.783 1.00 83.06 89 GLU A CA 1
ATOM 679 C C . GLU A 1 89 ? -13.133 -11.212 4.539 1.00 83.06 89 GLU A C 1
ATOM 681 O O . GLU A 1 89 ? -13.212 -12.306 5.099 1.00 83.06 89 GLU A O 1
ATOM 686 N N . ARG A 1 90 ? -12.075 -10.911 3.771 1.00 79.75 90 ARG A N 1
ATOM 687 C CA . ARG A 1 90 ? -10.979 -11.869 3.548 1.00 79.75 90 ARG A CA 1
ATOM 688 C C . ARG A 1 90 ? -10.207 -12.189 4.829 1.00 79.75 90 ARG A C 1
ATOM 690 O O . ARG A 1 90 ? -9.743 -13.314 5.004 1.00 79.75 90 ARG A O 1
ATOM 697 N N . TRP A 1 91 ? -10.064 -11.216 5.725 1.00 71.25 91 TRP A N 1
ATOM 698 C CA . TRP A 1 91 ? -9.433 -11.427 7.027 1.00 71.25 91 TRP A CA 1
ATOM 699 C C . TRP A 1 91 ? -10.243 -12.326 7.945 1.00 71.25 91 TRP A C 1
ATOM 701 O O . TRP A 1 91 ? -9.646 -13.142 8.637 1.00 71.25 91 TRP A O 1
ATOM 711 N N . GLU A 1 92 ? -11.568 -12.204 7.955 1.00 60.84 92 GLU A N 1
ATOM 712 C CA . GLU A 1 92 ? -12.426 -13.115 8.718 1.00 60.84 92 GLU A CA 1
ATOM 713 C C . GLU A 1 92 ? -12.226 -14.558 8.244 1.00 60.84 92 GLU A C 1
ATOM 715 O O . GLU A 1 92 ? -12.072 -15.463 9.061 1.00 60.84 92 GLU A O 1
ATOM 720 N N . ILE A 1 93 ? -12.072 -14.760 6.933 1.00 57.28 93 ILE A N 1
ATOM 721 C CA . ILE A 1 93 ? -11.749 -16.068 6.355 1.00 57.28 93 ILE A CA 1
ATOM 722 C C . ILE A 1 93 ? -10.350 -16.548 6.795 1.00 57.28 93 ILE A C 1
ATOM 724 O O . ILE A 1 93 ? -10.207 -17.683 7.250 1.00 57.28 93 ILE A O 1
ATOM 728 N N . GLU A 1 94 ? -9.310 -15.708 6.710 1.00 52.44 94 GLU A N 1
ATOM 729 C CA . GLU A 1 94 ? -7.947 -16.061 7.154 1.00 52.44 94 GLU A CA 1
ATOM 730 C C . GLU A 1 94 ? -7.858 -16.336 8.668 1.00 52.44 94 GLU A C 1
ATOM 732 O O . GLU A 1 94 ? -7.085 -17.203 9.078 1.00 52.44 94 GLU A O 1
ATOM 737 N N . LEU A 1 95 ? -8.653 -15.649 9.496 1.00 48.62 95 LEU A N 1
ATOM 738 C CA . LEU A 1 95 ? -8.742 -15.883 10.940 1.00 48.62 95 LEU A CA 1
ATOM 739 C C . LEU A 1 95 ? -9.455 -17.200 11.256 1.00 48.62 95 LEU A C 1
ATOM 741 O O . LEU A 1 95 ? -8.938 -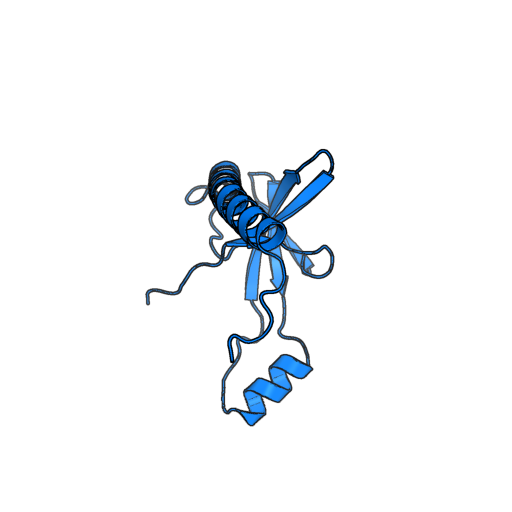17.959 12.067 1.00 48.62 95 LEU A O 1
ATOM 745 N N . VAL A 1 96 ? -10.548 -17.535 10.561 1.00 39.44 96 VAL A N 1
ATOM 746 C CA . VAL A 1 96 ? -11.224 -18.841 10.692 1.00 39.44 96 VAL A CA 1
ATOM 747 C C . VAL A 1 96 ? -10.292 -19.987 10.273 1.00 39.44 96 VAL A C 1
ATOM 749 O O . VAL A 1 96 ? -10.188 -20.998 10.968 1.00 39.44 96 VAL A O 1
ATOM 752 N N . PHE A 1 97 ? -9.520 -19.828 9.192 1.00 33.00 97 PHE A N 1
ATOM 753 C CA . PHE A 1 97 ? -8.489 -20.809 8.822 1.00 33.00 97 PHE A CA 1
ATOM 754 C C . PHE A 1 97 ? -7.289 -20.820 9.784 1.00 33.00 97 PHE A C 1
ATOM 756 O O . PHE A 1 97 ? -6.671 -21.869 9.984 1.00 33.00 97 PHE A O 1
ATOM 763 N N . GLY A 1 98 ? -6.953 -19.680 10.387 1.00 34.25 98 GLY A N 1
ATOM 764 C CA . GLY A 1 98 ? -5.947 -19.556 11.441 1.00 34.25 98 GLY A CA 1
ATOM 765 C C . GLY A 1 98 ? -6.362 -20.265 12.730 1.00 34.25 98 GLY A C 1
ATOM 766 O O . GLY A 1 98 ? -5.541 -20.949 13.335 1.00 34.25 98 GLY A O 1
ATOM 767 N N . GLU A 1 99 ? -7.636 -20.185 13.110 1.00 47.34 99 GLU A N 1
ATOM 768 C CA . GLU A 1 99 ? -8.215 -20.927 14.231 1.00 47.34 99 GLU A CA 1
ATOM 769 C C . GLU A 1 99 ? -8.246 -22.429 13.951 1.00 47.34 99 GLU A C 1
ATOM 771 O O . GLU A 1 99 ? -7.824 -23.201 14.805 1.00 47.34 99 GLU A O 1
ATOM 776 N N . ILE A 1 100 ? -8.601 -22.860 12.736 1.00 41.59 100 ILE A N 1
ATOM 777 C CA . ILE A 1 100 ? -8.516 -24.276 12.338 1.00 41.59 100 ILE A CA 1
ATOM 778 C C . ILE A 1 100 ? -7.059 -24.779 12.377 1.00 41.59 100 ILE A C 1
ATOM 780 O O . ILE A 1 100 ? -6.800 -25.883 12.857 1.00 41.59 100 ILE A O 1
ATOM 784 N N . LYS A 1 101 ? -6.080 -23.969 11.947 1.00 33.53 101 LYS A N 1
ATOM 785 C CA . LYS A 1 101 ? -4.647 -24.307 12.061 1.00 33.53 101 LYS A CA 1
ATOM 786 C C . LYS A 1 101 ? -4.144 -24.328 13.507 1.00 33.53 101 LYS A C 1
ATOM 788 O O . LYS A 1 101 ? -3.304 -25.162 13.834 1.00 33.53 101 LYS A O 1
ATOM 793 N N . ASN A 1 102 ? -4.653 -23.453 14.372 1.00 43.72 102 ASN A N 1
ATOM 794 C CA . ASN A 1 102 ? -4.271 -23.399 15.785 1.00 43.72 102 ASN A CA 1
ATOM 795 C C . ASN A 1 102 ? -4.961 -24.483 16.630 1.00 43.72 102 ASN A C 1
ATOM 797 O O . ASN A 1 102 ? -4.380 -24.930 17.615 1.00 43.72 102 ASN A O 1
ATOM 801 N N . HIS A 1 103 ? -6.154 -24.947 16.244 1.00 46.41 103 HIS A N 1
ATOM 802 C CA . HIS A 1 103 ? -6.890 -26.000 16.954 1.00 46.41 103 HIS A CA 1
ATOM 803 C C . HIS A 1 103 ? -6.485 -27.426 16.532 1.00 46.41 103 HIS A C 1
ATOM 805 O O . HIS A 1 103 ? -6.737 -28.372 17.272 1.00 46.41 103 HIS A O 1
ATOM 811 N N . LEU A 1 104 ? -5.826 -27.593 15.376 1.00 40.69 104 LEU A N 1
ATOM 812 C CA . LEU A 1 104 ? -5.326 -28.893 14.893 1.00 40.69 104 LEU A CA 1
ATOM 813 C C . LEU A 1 104 ? -3.831 -29.138 15.161 1.00 40.69 104 LEU A C 1
ATOM 815 O O . LEU A 1 104 ? -3.342 -30.236 14.898 1.00 40.69 104 LEU A O 1
ATOM 819 N N . GLY A 1 105 ? -3.114 -28.159 15.721 1.00 42.62 105 GLY A N 1
ATOM 820 C CA . GLY A 1 105 ? -1.686 -28.270 16.024 1.00 42.62 105 GLY A CA 1
ATOM 821 C C . GLY A 1 105 ? -0.804 -28.536 14.789 1.00 42.62 105 GLY A C 1
ATOM 822 O O . GLY A 1 105 ? -1.288 -28.733 13.672 1.00 42.62 105 GLY A O 1
ATOM 823 N N . PRO A 1 106 ? 0.530 -28.541 14.948 1.00 41.22 106 PRO A N 1
ATOM 824 C CA . PRO A 1 106 ? 1.416 -29.046 13.916 1.00 41.22 106 PRO A CA 1
ATOM 825 C C . PRO A 1 106 ? 1.230 -30.564 13.869 1.00 41.22 106 PRO A C 1
ATOM 827 O O . PRO A 1 106 ? 1.834 -31.301 14.647 1.00 41.22 106 PRO A O 1
ATOM 830 N N . GLY A 1 107 ? 0.376 -31.039 12.965 1.00 45.59 107 GLY A N 1
ATOM 831 C CA . GLY A 1 107 ? 0.408 -32.426 12.528 1.00 45.59 107 GLY A CA 1
ATOM 832 C C . GLY A 1 107 ? 1.798 -32.708 11.968 1.00 45.59 107 GLY A C 1
ATOM 833 O O . GLY A 1 107 ? 2.097 -32.360 10.826 1.00 45.59 107 GLY A O 1
ATOM 834 N N . GLY A 1 108 ? 2.669 -33.274 12.807 1.00 47.62 108 GLY A N 1
ATOM 835 C CA . GLY A 1 108 ? 3.929 -33.872 12.381 1.00 47.62 108 GLY A CA 1
ATOM 836 C C . GLY A 1 108 ? 3.681 -34.896 11.267 1.00 47.62 108 GLY A C 1
ATOM 837 O O . GLY A 1 108 ? 2.542 -35.326 11.072 1.00 47.62 108 GLY A O 1
ATOM 838 N N . PRO A 1 109 ? 4.722 -35.266 10.503 1.00 40.62 109 PRO A N 1
ATOM 839 C CA . PRO A 1 109 ? 4.551 -36.053 9.292 1.00 40.62 109 PRO A CA 1
ATOM 840 C C . PRO A 1 109 ? 3.791 -37.344 9.602 1.00 40.62 109 PRO A C 1
ATOM 842 O O . PRO A 1 109 ? 4.177 -38.105 10.491 1.00 40.62 109 PRO A O 1
ATOM 845 N N . ILE A 1 110 ? 2.705 -37.576 8.863 1.00 52.28 110 ILE A N 1
ATOM 846 C CA . ILE A 1 110 ? 2.052 -38.880 8.826 1.00 52.28 110 ILE A CA 1
ATOM 847 C C . ILE A 1 110 ? 3.043 -39.801 8.113 1.00 52.28 110 ILE A C 1
ATOM 849 O O . ILE A 1 110 ? 3.430 -39.535 6.974 1.00 52.28 110 ILE A O 1
ATOM 853 N N . ARG A 1 111 ? 3.533 -40.790 8.856 1.00 48.19 111 ARG A N 1
ATOM 854 C CA . ARG A 1 111 ? 4.469 -41.813 8.395 1.00 48.19 111 ARG A CA 1
ATOM 855 C C . ARG A 1 111 ? 3.858 -42.687 7.306 1.00 48.19 111 ARG A C 1
ATOM 857 O O . ARG A 1 111 ? 2.659 -43.012 7.437 1.00 48.19 111 ARG A O 1
#

Secondary structure (DSSP, 8-state):
--PPPPEEEEPGGGS-EEEEE-TTS-EEEEE---HHHHHHHHHTT----S-EEEEEEEEEETTEEEEEEES---TTTS-HHHHHHHHHHHHHHHHHHHHHHHHS-------

pLDDT: mean 79.4, std 19.08, range [33.0, 96.81]

Solvent-accessible surface area (backbone atoms only — not comparable to full-atom values): 6762 Å² total; per-residue (Å²): 131,93,72,85,78,52,79,44,80,46,56,87,92,62,58,54,50,76,76,46,80,44,98,87,75,28,29,38,20,43,44,59,71,50,70,67,59,50,53,52,30,56,78,69,75,44,89,70,70,82,56,46,74,32,25,38,37,76,43,83,50,95,93,36,86,41,38,38,35,23,58,67,70,50,60,87,85,48,41,65,70,58,57,51,48,57,51,48,58,51,44,55,52,53,47,54,54,46,49,54,52,64,76,60,52,87,75,66,85,85,127

Nearest PDB structures (foldseek):
  2m89-assembly1_B  TM=2.728E-01  e=6.072E+00  Colwellia psychrerythraea 34H
  2n4b-assembly1_A  TM=2.249E-01  e=1.968E+00  Cupriavidus metallidurans CH34
  6ph4-assembly1_A  TM=2.958E-01  e=7.254E+00  Brucella melitensis bv. 1 str. 16M